Protein AF-A0A817GEH2-F1 (afdb_monomer)

Radius of gyratio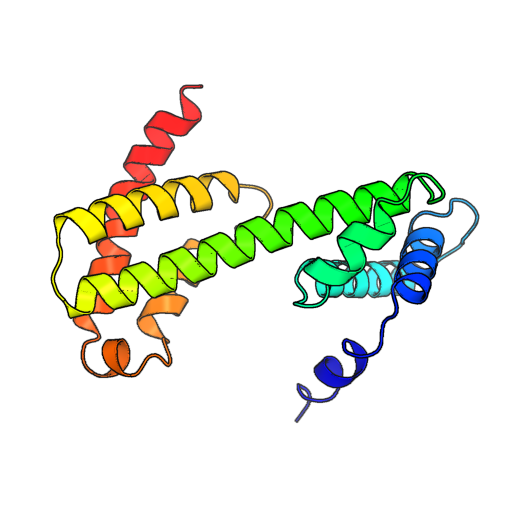n: 19.6 Å; Cα contacts (8 Å, |Δi|>4): 118; chains: 1; bounding box: 41×27×55 Å

Secondary structure (DSSP, 8-state):
--SHHHHHHHTT--HHHHHHHHHHHH-TT----HHHHHHHHHHHHHHHTSTTHHHHHHHHT-TTS-HHHHHHHHHHH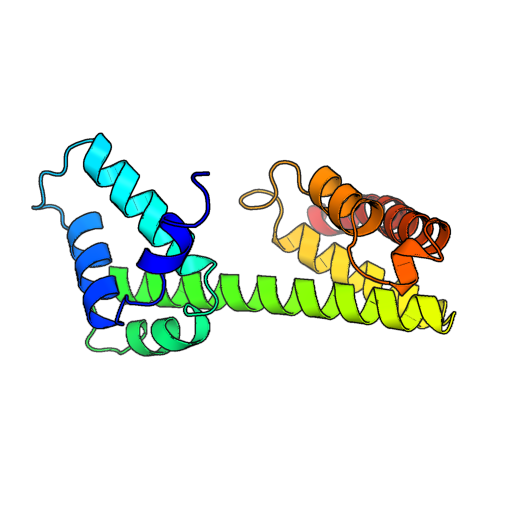HHHHHHHHHHHHHHHHHHHHHTT-HHHHHHHHHHHHHHHHHHTTTT-TTHHHHHHHHHHT---HHHHH-HHHHHHHHHHHHHHHHHHHHHHTT-

Solvent-accessible surface area (backbone atoms only — not comparable to full-atom values): 9680 Å² total; per-residue (Å²): 144,78,72,72,67,66,61,69,62,65,81,69,69,48,63,69,53,49,45,52,52,47,50,56,72,70,37,91,82,54,88,65,52,74,67,56,49,50,52,50,49,54,50,51,55,53,46,30,75,32,86,58,14,68,69,38,16,66,64,30,54,41,87,89,47,54,70,68,42,26,49,50,13,52,52,17,39,53,51,38,51,53,53,50,52,52,53,50,49,52,54,48,45,57,54,33,57,76,73,64,39,64,72,59,38,53,53,50,42,54,55,46,41,54,54,50,51,75,36,52,78,92,73,44,84,61,43,71,61,49,51,49,45,54,44,76,67,40,87,47,67,68,42,65,78,37,51,69,57,30,52,48,52,49,50,50,43,69,59,47,40,62,59,49,51,62,59,60,76,75,112

Structure (mmCIF, N/CA/C/O backbone):
data_AF-A0A817GEH2-F1
#
_entry.id   AF-A0A817GEH2-F1
#
loop_
_atom_site.group_PDB
_atom_site.id
_atom_site.type_symbol
_atom_site.label_atom_id
_atom_site.label_alt_id
_atom_site.label_comp_id
_atom_site.label_asym_id
_atom_site.label_entity_id
_atom_site.label_seq_id
_atom_site.pdbx_PDB_ins_code
_atom_site.Cartn_x
_atom_site.Cartn_y
_atom_site.Cartn_z
_atom_site.occupancy
_atom_site.B_iso_or_equiv
_atom_site.auth_seq_id
_atom_site.auth_comp_id
_atom_site.auth_asym_id
_atom_site.auth_atom_id
_atom_site.p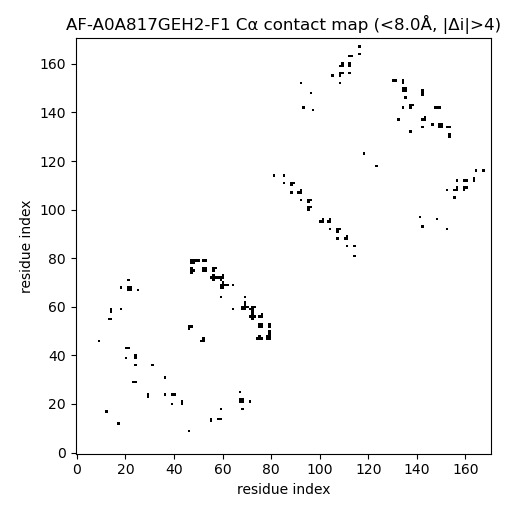dbx_PDB_model_num
ATOM 1 N N . MET A 1 1 ? 20.866 7.840 16.105 1.00 34.44 1 MET A N 1
ATOM 2 C CA . MET A 1 1 ? 20.666 6.442 16.556 1.00 34.44 1 MET A CA 1
ATOM 3 C C . MET A 1 1 ? 19.340 6.329 17.311 1.00 34.44 1 MET A C 1
ATOM 5 O O . MET A 1 1 ? 19.341 6.120 18.512 1.00 34.44 1 MET A O 1
ATOM 9 N N . SER A 1 2 ? 18.203 6.512 16.632 1.00 35.72 2 SER A N 1
ATOM 10 C CA . SER A 1 2 ? 16.874 6.574 17.281 1.00 35.72 2 SER A CA 1
ATOM 11 C C . SER A 1 2 ? 15.744 5.966 16.437 1.00 35.72 2 SER A C 1
ATOM 13 O O . SER A 1 2 ? 14.574 6.132 16.751 1.00 35.72 2 SER A O 1
ATOM 15 N N . THR A 1 3 ? 16.074 5.232 15.371 1.00 35.59 3 THR A N 1
ATOM 16 C CA . THR A 1 3 ? 15.090 4.598 14.477 1.00 35.59 3 THR A CA 1
ATOM 17 C C . THR A 1 3 ? 14.893 3.103 14.743 1.00 35.59 3 THR A C 1
ATOM 19 O O . THR A 1 3 ? 13.913 2.536 14.279 1.00 35.59 3 THR A O 1
ATOM 22 N N . MET A 1 4 ? 15.774 2.456 15.519 1.00 28.88 4 MET A N 1
ATOM 23 C CA . MET A 1 4 ? 15.697 1.008 15.777 1.00 28.88 4 MET A CA 1
ATOM 24 C C . MET A 1 4 ? 14.871 0.615 17.012 1.00 28.88 4 MET A C 1
ATOM 26 O O . MET A 1 4 ? 14.524 -0.553 17.150 1.00 28.88 4 MET A O 1
ATOM 30 N N . SER A 1 5 ? 14.502 1.555 17.888 1.00 33.97 5 SER A N 1
ATOM 31 C CA . SER A 1 5 ? 13.642 1.257 19.045 1.00 33.97 5 SER A CA 1
ATOM 32 C C . SER A 1 5 ? 12.160 1.136 18.676 1.00 33.97 5 SER A C 1
ATOM 34 O O . SER A 1 5 ? 11.474 0.294 19.243 1.00 33.97 5 SER A O 1
ATOM 36 N N . ASN A 1 6 ? 11.668 1.905 17.697 1.00 41.09 6 ASN A N 1
ATOM 37 C CA . ASN A 1 6 ? 10.253 1.866 17.297 1.00 41.09 6 ASN A CA 1
ATOM 38 C C . ASN A 1 6 ? 9.874 0.611 16.498 1.00 41.09 6 ASN A C 1
ATOM 40 O O . ASN A 1 6 ? 8.736 0.164 16.579 1.00 41.09 6 ASN A O 1
ATOM 44 N N . VAL A 1 7 ? 10.813 0.007 15.764 1.00 42.75 7 VAL A N 1
ATOM 45 C CA . VAL A 1 7 ? 10.535 -1.195 14.955 1.0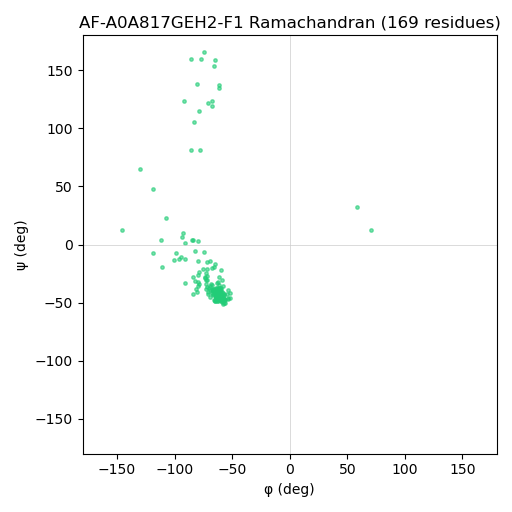0 42.75 7 VAL A CA 1
ATOM 46 C C . VAL A 1 7 ? 10.336 -2.438 15.837 1.00 42.75 7 VAL A C 1
ATOM 48 O O . VAL A 1 7 ? 9.524 -3.297 15.508 1.00 42.75 7 VAL A O 1
ATOM 51 N N . ASN A 1 8 ? 10.999 -2.501 16.998 1.00 38.66 8 ASN A N 1
ATOM 52 C CA . ASN A 1 8 ? 10.927 -3.648 17.913 1.00 38.66 8 ASN A CA 1
ATOM 53 C C . ASN A 1 8 ? 9.667 -3.685 18.796 1.00 38.66 8 ASN A C 1
ATOM 55 O O . ASN A 1 8 ? 9.392 -4.716 19.403 1.00 38.66 8 ASN A O 1
ATOM 59 N N . VAL A 1 9 ? 8.904 -2.592 18.892 1.00 51.22 9 VAL A N 1
ATOM 60 C CA . VAL A 1 9 ? 7.651 -2.564 19.673 1.00 51.22 9 VAL A CA 1
ATOM 61 C C . VAL A 1 9 ? 6.471 -3.098 18.848 1.00 51.22 9 VAL A C 1
ATOM 63 O O . VAL A 1 9 ? 5.546 -3.683 19.398 1.00 51.22 9 VAL A O 1
ATOM 66 N N . ILE A 1 10 ? 6.521 -2.963 17.520 1.00 53.59 10 ILE A N 1
ATOM 67 C CA . ILE A 1 10 ? 5.382 -3.236 16.627 1.00 53.59 10 ILE A CA 1
ATOM 68 C C . ILE A 1 10 ? 5.201 -4.740 16.353 1.00 53.59 10 ILE A C 1
ATOM 70 O O . ILE A 1 10 ? 4.086 -5.192 16.110 1.00 53.59 10 ILE A O 1
ATOM 74 N N . THR A 1 11 ? 6.265 -5.543 16.433 1.00 53.72 11 THR A N 1
ATOM 75 C CA . THR A 1 11 ? 6.226 -6.983 16.115 1.00 53.72 11 THR A CA 1
ATOM 76 C C . THR A 1 11 ? 5.537 -7.858 17.169 1.00 53.72 11 THR A C 1
ATOM 78 O O . THR A 1 11 ? 5.331 -9.040 16.907 1.00 53.72 11 THR A O 1
ATOM 81 N N . ASN A 1 12 ? 5.155 -7.304 18.326 1.00 63.53 12 ASN A N 1
ATOM 82 C CA . ASN A 1 12 ? 4.652 -8.075 19.470 1.00 63.53 12 ASN A CA 1
ATOM 83 C C . ASN A 1 12 ? 3.167 -7.861 19.804 1.00 63.53 12 ASN A C 1
ATOM 85 O O . ASN A 1 12 ? 2.703 -8.417 20.796 1.00 63.53 12 ASN A O 1
ATOM 89 N N . TYR A 1 13 ? 2.411 -7.084 19.023 1.00 75.00 13 TYR A N 1
ATOM 90 C CA . TYR A 1 13 ? 0.985 -6.895 19.306 1.00 75.00 13 TYR A CA 1
ATOM 91 C C . TYR A 1 13 ? 0.161 -8.092 18.821 1.00 75.00 13 TYR A C 1
ATOM 93 O O . TYR A 1 13 ? 0.074 -8.362 17.620 1.00 75.00 13 TYR A O 1
ATOM 101 N N . SER A 1 14 ? -0.456 -8.807 19.765 1.00 82.94 14 SER A N 1
ATOM 102 C CA . SER A 1 14 ? -1.474 -9.817 19.465 1.00 82.94 14 SER A CA 1
ATOM 103 C C . SER A 1 14 ? -2.802 -9.156 19.068 1.00 82.94 14 SER A C 1
ATOM 105 O O . SER A 1 14 ? -3.005 -7.963 19.292 1.00 82.94 14 SER A O 1
ATOM 107 N N . ALA A 1 15 ? -3.734 -9.916 18.485 1.00 81.44 15 ALA A N 1
ATOM 108 C CA . ALA A 1 15 ? -5.051 -9.373 18.131 1.00 81.44 15 ALA A CA 1
ATOM 109 C C . ALA A 1 15 ? -5.821 -8.905 19.380 1.00 81.44 15 ALA A C 1
ATOM 111 O O . ALA A 1 15 ? -6.549 -7.917 19.332 1.00 81.44 15 ALA A O 1
ATOM 112 N N . GLU A 1 16 ? -5.599 -9.582 20.504 1.00 84.12 16 GLU A N 1
ATOM 113 C CA . GLU A 1 16 ? -6.168 -9.282 21.811 1.00 84.12 16 GLU A CA 1
ATOM 114 C C . GLU A 1 16 ? -5.596 -7.983 22.405 1.00 84.12 16 GLU A C 1
ATOM 116 O O . GLU A 1 16 ? -6.316 -7.217 23.047 1.00 84.12 16 GLU A O 1
ATOM 121 N N . ASP A 1 17 ? -4.312 -7.694 22.172 1.00 86.75 17 ASP A N 1
ATOM 122 C CA . ASP A 1 17 ? -3.709 -6.424 22.594 1.00 86.75 17 ASP A CA 1
ATOM 123 C C . ASP A 1 17 ? -4.255 -5.252 21.775 1.00 86.75 17 ASP A C 1
ATOM 125 O O . ASP A 1 17 ? -4.534 -4.186 22.323 1.00 86.75 17 ASP A O 1
ATOM 129 N N . ILE A 1 18 ? -4.451 -5.460 20.470 1.00 87.12 18 ILE A N 1
ATOM 130 C CA . ILE A 1 18 ? -5.021 -4.456 19.564 1.00 87.12 18 ILE A CA 1
ATOM 131 C C . ILE A 1 18 ? -6.467 -4.143 19.959 1.00 87.12 18 ILE A C 1
ATOM 133 O O . ILE A 1 18 ? -6.837 -2.976 20.047 1.00 87.12 18 ILE A O 1
ATOM 137 N N . GLU A 1 19 ? -7.264 -5.163 20.271 1.00 88.94 19 GLU A N 1
ATOM 138 C CA . GLU A 1 19 ? -8.630 -4.996 20.775 1.00 88.94 19 GLU A CA 1
ATOM 139 C C . GLU A 1 19 ? -8.668 -4.143 22.047 1.00 88.94 19 GLU A C 1
ATOM 141 O O . GLU A 1 19 ? -9.412 -3.167 22.105 1.00 88.94 19 GLU A O 1
ATOM 146 N N . ARG A 1 20 ? -7.789 -4.416 23.021 1.00 87.25 20 ARG A N 1
ATOM 147 C CA . ARG A 1 20 ? -7.686 -3.598 24.243 1.00 87.25 20 ARG A CA 1
ATOM 148 C C . ARG A 1 20 ? -7.331 -2.143 23.948 1.00 87.25 20 ARG A C 1
ATOM 150 O O . ARG A 1 20 ? -7.850 -1.245 24.606 1.00 87.25 20 ARG A O 1
ATOM 157 N N . ILE A 1 21 ? -6.438 -1.894 22.990 1.00 87.81 21 ILE A N 1
ATOM 158 C CA . ILE A 1 21 ? -6.054 -0.535 22.578 1.00 87.81 21 ILE A CA 1
ATOM 159 C C . ILE A 1 21 ? -7.257 0.194 21.969 1.00 87.81 21 ILE A C 1
ATOM 161 O O . ILE A 1 21 ? -7.515 1.341 22.333 1.00 87.81 21 ILE A O 1
ATOM 165 N N . ILE A 1 22 ? -8.004 -0.471 21.085 1.00 88.25 22 ILE A N 1
ATOM 166 C CA . ILE A 1 22 ? -9.199 0.085 20.439 1.00 88.25 22 ILE A CA 1
ATOM 167 C C . ILE A 1 22 ? -10.276 0.376 21.485 1.00 88.25 22 ILE A C 1
ATOM 169 O O . ILE A 1 22 ? -10.806 1.486 21.526 1.00 88.25 22 ILE A O 1
ATOM 173 N N . ASP A 1 23 ? -10.565 -0.580 22.364 1.00 88.00 23 ASP A N 1
ATOM 174 C CA . ASP A 1 23 ? -11.569 -0.408 23.409 1.00 88.00 23 ASP A CA 1
ATOM 175 C C . ASP A 1 23 ? -11.186 0.736 24.354 1.00 88.00 23 ASP A C 1
ATOM 177 O O . ASP A 1 23 ? -12.026 1.576 24.665 1.00 88.00 23 ASP A O 1
ATOM 181 N N . ASN A 1 24 ? -9.913 0.862 24.741 1.00 86.00 24 ASN A N 1
ATOM 182 C CA . ASN A 1 24 ? -9.446 1.996 25.544 1.00 86.00 24 ASN A CA 1
ATOM 183 C C . ASN A 1 24 ? -9.585 3.336 24.806 1.00 86.00 24 ASN A C 1
ATOM 185 O O . ASN A 1 24 ? -9.921 4.343 25.426 1.00 86.00 24 ASN A O 1
ATOM 189 N N . PHE A 1 25 ? -9.342 3.362 23.493 1.00 86.44 25 PHE A N 1
ATOM 190 C CA . PHE A 1 25 ? -9.416 4.579 22.685 1.00 86.44 25 PHE A CA 1
ATOM 191 C C . PHE A 1 25 ? -10.856 5.065 22.449 1.00 86.44 25 PHE A C 1
ATOM 193 O O . PHE A 1 25 ? -11.102 6.275 22.448 1.00 86.44 25 PHE A O 1
ATOM 200 N N . TYR A 1 26 ? -11.800 4.139 22.250 1.00 82.88 26 TYR A N 1
ATOM 201 C CA . TYR A 1 26 ? -13.209 4.444 21.966 1.00 82.88 26 TYR A CA 1
ATOM 202 C C . TYR A 1 26 ? -14.129 4.360 23.192 1.00 82.88 26 TYR A C 1
ATOM 204 O O . TYR A 1 26 ? -15.298 4.738 23.092 1.00 82.88 26 TYR A O 1
ATOM 212 N N . SER A 1 27 ? -13.641 3.889 24.342 1.00 81.44 27 SER A N 1
ATOM 213 C CA . SER A 1 27 ? -14.460 3.777 25.548 1.00 81.44 27 SER A CA 1
ATOM 214 C C . SER A 1 27 ? -14.848 5.160 26.093 1.00 81.44 27 SER A C 1
ATOM 216 O O . SER A 1 27 ? -13.971 5.952 26.449 1.00 81.44 27 SER A O 1
ATOM 218 N N . PRO A 1 28 ? -16.154 5.452 26.249 1.00 69.31 28 PRO A N 1
ATOM 219 C CA . PRO A 1 28 ? -16.626 6.732 26.774 1.00 69.31 28 PRO A CA 1
ATOM 220 C C . PRO A 1 28 ? -16.313 6.923 28.267 1.00 69.31 28 PRO A C 1
ATOM 222 O O . PRO A 1 28 ? -16.418 8.036 28.778 1.00 69.31 28 PRO A O 1
ATOM 225 N N . THR A 1 29 ? -15.944 5.855 28.981 1.00 71.56 29 THR A N 1
ATOM 226 C CA . THR A 1 29 ? -15.600 5.893 30.410 1.00 71.56 29 THR A CA 1
ATOM 227 C C . THR A 1 29 ? -14.101 6.051 30.663 1.00 71.56 29 THR A C 1
ATOM 229 O O . THR A 1 29 ? -13.704 6.323 31.797 1.00 71.56 29 THR A O 1
ATOM 232 N N . CYS A 1 30 ? -13.257 5.913 29.635 1.00 69.88 30 CYS A N 1
ATOM 233 C CA . CYS A 1 30 ? -11.814 6.064 29.770 1.00 69.88 30 CYS A CA 1
ATOM 234 C C . CYS A 1 30 ? -11.437 7.554 29.710 1.00 69.88 30 CYS A C 1
ATOM 236 O O . CYS A 1 30 ? -11.457 8.179 28.650 1.00 69.88 30 CYS A O 1
ATOM 238 N N . GLN A 1 31 ? -11.097 8.149 30.857 1.00 73.12 31 GLN A N 1
ATOM 239 C CA . GLN A 1 31 ? -10.552 9.510 30.914 1.00 73.12 31 GLN A CA 1
ATOM 240 C C . GLN A 1 31 ? -9.074 9.490 30.511 1.00 73.12 31 GLN A C 1
ATOM 242 O O . GLN A 1 31 ? -8.182 9.462 31.356 1.00 73.12 31 GLN A O 1
ATOM 247 N N . LEU A 1 32 ? -8.818 9.470 29.206 1.00 78.94 32 LEU A N 1
ATOM 248 C CA . LEU A 1 32 ? -7.471 9.599 28.657 1.00 78.94 32 LEU A CA 1
ATOM 249 C C . LEU A 1 32 ? -7.054 11.072 28.616 1.00 78.94 32 LEU A C 1
ATOM 251 O O . LEU A 1 32 ? -7.834 11.936 28.206 1.00 78.94 32 LEU A O 1
ATOM 255 N N . SER A 1 33 ? -5.803 11.363 28.985 1.00 82.31 33 SER A N 1
ATOM 256 C CA . SER A 1 33 ? -5.221 12.679 28.706 1.00 82.31 33 SER A CA 1
ATOM 257 C C . SER A 1 33 ? -5.083 12.893 27.191 1.00 82.31 33 SER A C 1
ATOM 259 O O . SER A 1 33 ? -5.041 11.936 26.413 1.00 82.31 33 SER A O 1
ATOM 261 N N . ILE A 1 34 ? -4.984 14.154 26.754 1.00 82.62 34 ILE A N 1
ATOM 262 C CA . ILE A 1 34 ? -4.776 14.494 25.332 1.00 82.62 34 ILE A CA 1
ATOM 263 C C . ILE A 1 34 ? -3.531 13.777 24.785 1.00 82.62 34 ILE A C 1
ATOM 265 O O . ILE A 1 34 ? -3.574 13.201 23.699 1.00 82.62 34 ILE A O 1
ATOM 269 N N . GLU A 1 35 ? -2.452 13.744 25.570 1.00 85.56 35 GLU A N 1
ATOM 270 C CA . GLU A 1 35 ? -1.194 13.086 25.208 1.00 85.56 35 GLU A CA 1
ATOM 271 C C . GLU A 1 35 ? -1.357 11.569 25.049 1.00 85.56 35 GLU A C 1
ATOM 273 O O . GLU A 1 35 ? -0.911 11.001 24.054 1.00 85.56 35 GLU A O 1
ATOM 278 N N . GLN A 1 36 ? -2.045 10.907 25.983 1.00 82.81 36 GLN A N 1
ATOM 279 C CA . GLN A 1 36 ? -2.293 9.463 25.913 1.00 82.81 36 GLN A CA 1
ATOM 280 C C . GLN A 1 36 ? -3.166 9.100 24.715 1.00 82.81 36 GLN A C 1
ATOM 282 O O . GLN A 1 36 ? -2.911 8.114 24.024 1.00 82.81 36 GLN A O 1
ATOM 287 N N . ARG A 1 37 ? -4.181 9.919 24.427 1.00 83.38 37 ARG A N 1
ATOM 288 C CA . ARG A 1 37 ? -5.048 9.706 23.270 1.00 83.38 37 ARG A CA 1
ATOM 289 C C . ARG A 1 37 ? -4.282 9.859 21.959 1.00 83.38 37 ARG A C 1
ATOM 291 O O . ARG A 1 37 ? -4.468 9.053 21.053 1.00 83.38 37 ARG A O 1
ATOM 298 N N . GLN A 1 38 ? -3.381 10.835 21.875 1.00 86.25 38 GLN A N 1
ATOM 299 C CA . GLN A 1 38 ? -2.510 11.005 20.714 1.00 86.25 38 GLN A CA 1
ATOM 300 C C . GLN A 1 38 ? -1.533 9.830 20.554 1.00 86.25 38 GLN A C 1
ATOM 302 O O . GLN A 1 38 ? -1.329 9.350 19.442 1.00 86.25 38 GLN A O 1
ATOM 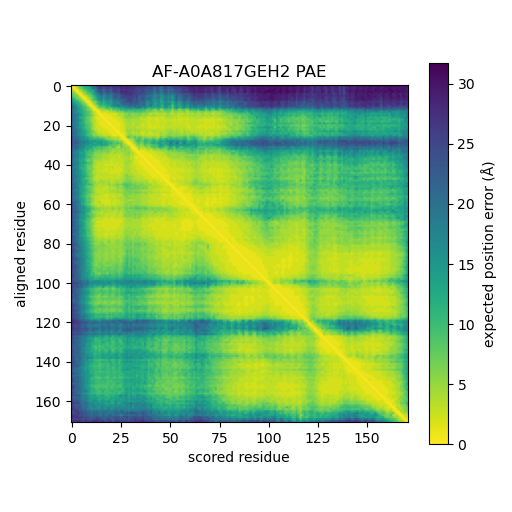307 N N . GLN A 1 39 ? -0.971 9.319 21.653 1.00 86.31 39 GLN A N 1
ATOM 308 C CA . GLN A 1 39 ? -0.111 8.132 21.627 1.00 86.31 39 GLN A CA 1
ATOM 309 C C . GLN A 1 39 ? -0.854 6.896 21.110 1.00 86.31 39 GLN A C 1
ATOM 311 O O . GLN A 1 39 ? -0.341 6.208 20.230 1.00 86.31 39 GLN A O 1
ATOM 316 N N . LEU A 1 40 ? -2.067 6.637 21.608 1.00 87.00 40 LEU A N 1
ATOM 317 C CA . LEU A 1 40 ? -2.889 5.519 21.139 1.00 87.00 40 LEU A CA 1
ATOM 318 C C . LEU A 1 40 ? -3.270 5.678 19.664 1.00 87.00 40 LEU A C 1
ATOM 320 O O . LEU A 1 40 ? -3.181 4.705 18.922 1.00 87.00 40 LEU A O 1
ATOM 324 N N . ASN A 1 41 ? -3.613 6.893 19.222 1.00 87.69 41 ASN A N 1
ATOM 325 C CA . ASN A 1 41 ? -3.895 7.157 17.811 1.00 87.69 41 ASN A CA 1
ATOM 326 C C . ASN A 1 41 ? -2.688 6.824 16.923 1.00 87.69 41 ASN A C 1
ATOM 328 O O . ASN A 1 41 ? -2.827 6.093 15.951 1.00 87.69 41 ASN A O 1
ATOM 332 N N . ASN A 1 42 ? -1.488 7.276 17.300 1.00 86.81 42 ASN A N 1
ATOM 333 C CA . ASN A 1 42 ? -0.267 6.981 16.547 1.00 86.81 42 ASN A CA 1
ATOM 334 C C . ASN A 1 42 ? 0.025 5.470 16.489 1.00 86.81 42 ASN A C 1
ATOM 336 O O . ASN A 1 42 ? 0.495 4.968 15.467 1.00 86.81 42 ASN A O 1
ATOM 340 N N . ILE A 1 43 ? -0.246 4.734 17.575 1.00 88.31 43 ILE A N 1
ATOM 341 C CA . ILE A 1 43 ? -0.099 3.271 17.608 1.00 88.31 43 ILE A CA 1
ATOM 342 C C . ILE A 1 43 ? -1.097 2.616 16.649 1.00 88.31 43 ILE A C 1
ATOM 344 O O . ILE A 1 43 ? -0.695 1.775 15.847 1.00 88.31 43 ILE A O 1
ATOM 348 N N . LEU A 1 44 ? -2.371 3.013 16.697 1.00 88.56 44 LEU A N 1
ATOM 349 C CA . LEU A 1 44 ? -3.419 2.482 15.822 1.00 88.56 44 LEU A CA 1
ATOM 350 C C . LEU A 1 44 ? -3.131 2.772 14.346 1.00 88.56 44 LEU A C 1
ATOM 352 O O . LEU A 1 44 ? -3.196 1.852 13.534 1.00 88.56 44 LEU A O 1
ATOM 356 N N . GLU A 1 45 ? -2.723 3.997 14.010 1.00 87.25 45 GLU A N 1
ATOM 357 C CA . GLU A 1 45 ? -2.282 4.355 12.656 1.00 87.25 45 GLU A CA 1
ATOM 358 C C . GLU A 1 45 ? -1.106 3.479 12.210 1.00 87.25 45 GLU A C 1
ATOM 360 O O . GLU A 1 45 ? -1.117 2.909 11.121 1.00 87.25 45 GLU A O 1
ATOM 365 N N . THR A 1 46 ? -0.104 3.293 13.070 1.00 85.75 46 THR A N 1
ATOM 366 C CA . THR A 1 46 ? 1.053 2.448 12.741 1.00 85.75 46 THR A CA 1
ATOM 367 C C . THR A 1 46 ? 0.644 0.989 12.509 1.00 85.75 46 THR A C 1
ATOM 369 O O . THR A 1 46 ? 1.148 0.345 11.588 1.00 85.75 46 THR A O 1
ATOM 372 N N . LEU A 1 47 ? -0.278 0.458 13.316 1.00 86.19 47 LEU A N 1
ATOM 373 C CA . LEU A 1 47 ? -0.795 -0.905 13.178 1.00 86.19 47 LEU A CA 1
ATOM 374 C C . LEU A 1 47 ? -1.609 -1.083 11.893 1.00 86.19 47 LEU A C 1
ATOM 376 O O . LEU A 1 47 ? -1.452 -2.104 11.223 1.00 86.19 47 LEU A O 1
ATOM 380 N N . GLN A 1 48 ? -2.424 -0.094 11.528 1.00 86.06 48 GLN A N 1
ATOM 381 C CA . GLN A 1 48 ? -3.263 -0.090 10.327 1.00 86.06 48 GLN A CA 1
ATOM 382 C C . GLN A 1 48 ? -2.442 -0.242 9.037 1.00 86.06 48 GLN A C 1
ATOM 384 O O . GLN A 1 48 ? -2.824 -1.011 8.159 1.00 86.06 48 GLN A O 1
ATOM 389 N N . TYR A 1 49 ? -1.283 0.418 8.949 1.00 81.38 49 TYR A N 1
ATOM 390 C CA . TYR A 1 49 ? -0.378 0.334 7.789 1.00 81.38 49 TYR A CA 1
ATOM 391 C C . TYR A 1 49 ? 0.720 -0.734 7.932 1.00 81.38 49 TYR A C 1
ATOM 393 O O . TYR A 1 49 ? 1.634 -0.821 7.107 1.00 81.38 49 TYR A O 1
ATOM 401 N N . 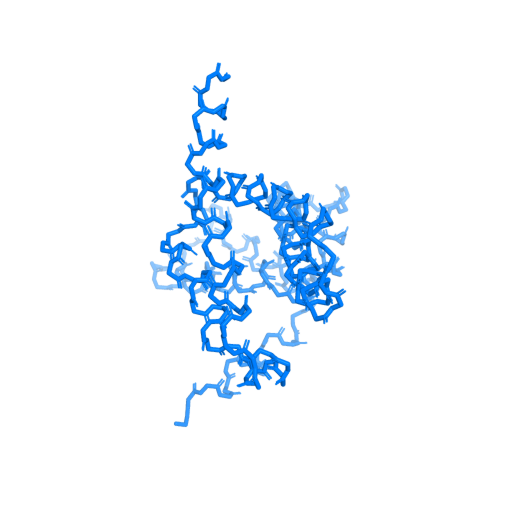SER A 1 50 ? 0.672 -1.543 8.992 1.00 83.38 50 SER A N 1
ATOM 402 C CA . SER A 1 50 ? 1.667 -2.587 9.234 1.00 83.38 50 SER A CA 1
ATOM 403 C C . SER A 1 50 ? 1.438 -3.818 8.351 1.00 83.38 50 SER A C 1
ATOM 405 O O . SER A 1 50 ? 0.332 -4.104 7.894 1.00 83.38 50 SER A O 1
ATOM 407 N N . THR A 1 51 ? 2.479 -4.633 8.176 1.00 80.19 51 THR A N 1
ATOM 408 C CA . THR A 1 51 ? 2.355 -5.952 7.529 1.00 80.19 51 THR A CA 1
ATOM 409 C C . THR A 1 51 ? 1.501 -6.932 8.340 1.00 80.19 51 THR A C 1
ATOM 411 O O . THR A 1 51 ? 0.984 -7.899 7.783 1.00 80.19 51 THR A O 1
ATOM 414 N N . LEU A 1 52 ? 1.315 -6.679 9.641 1.00 83.00 52 LEU A N 1
ATOM 415 C CA . LEU A 1 52 ? 0.461 -7.477 10.520 1.00 83.00 52 LEU A CA 1
ATOM 416 C C . LEU A 1 52 ? -1.030 -7.203 10.287 1.00 83.00 52 LEU A C 1
ATOM 418 O O . LEU A 1 52 ? -1.843 -8.070 10.616 1.00 83.00 52 LEU A O 1
ATOM 422 N N . ALA A 1 53 ? -1.381 -6.054 9.689 1.00 86.75 53 ALA A N 1
ATOM 423 C CA . ALA A 1 53 ? -2.759 -5.637 9.425 1.00 86.75 53 ALA A CA 1
ATOM 424 C C . ALA A 1 53 ? -3.562 -6.704 8.698 1.00 86.75 53 ALA A C 1
ATOM 426 O O . ALA A 1 53 ? -4.683 -7.006 9.099 1.00 86.75 53 ALA A O 1
ATOM 427 N N . TRP A 1 54 ? -2.961 -7.362 7.706 1.00 86.25 54 TRP A N 1
ATOM 428 C CA . TRP A 1 54 ? -3.608 -8.462 7.001 1.00 86.25 54 TRP A CA 1
ATOM 429 C C . TRP A 1 54 ? -4.026 -9.601 7.938 1.00 86.25 54 TRP A C 1
ATOM 431 O O . TRP A 1 54 ? -5.120 -10.133 7.817 1.00 86.25 54 TRP A O 1
ATOM 441 N N . ASN A 1 55 ? -3.180 -9.968 8.901 1.00 86.38 55 ASN A N 1
ATOM 442 C CA . ASN A 1 55 ? -3.419 -11.127 9.760 1.00 86.38 55 ASN A CA 1
ATOM 443 C C . ASN A 1 55 ? -4.400 -10.831 10.898 1.00 86.38 55 ASN A C 1
ATOM 445 O O . ASN A 1 55 ? -5.221 -11.686 11.232 1.00 86.38 55 ASN A O 1
ATOM 449 N N . PHE A 1 56 ? -4.303 -9.655 11.528 1.00 89.00 56 PHE A N 1
ATOM 450 C CA . PHE A 1 56 ? -5.183 -9.328 12.651 1.00 89.00 56 PHE A CA 1
ATOM 451 C C . PHE A 1 56 ? -6.548 -8.807 12.194 1.00 89.00 56 PHE A C 1
ATOM 453 O O . PHE A 1 56 ? -7.531 -9.069 12.879 1.00 89.00 56 PHE A O 1
ATOM 460 N N . SER A 1 57 ? -6.644 -8.117 11.050 1.00 91.12 57 SER A N 1
ATOM 461 C CA . SER A 1 57 ? -7.901 -7.500 10.594 1.00 91.12 57 SER A CA 1
ATOM 462 C C . SER A 1 57 ? -9.038 -8.513 10.469 1.00 91.12 57 SER A C 1
ATOM 464 O O . SER A 1 57 ? -10.130 -8.265 10.973 1.00 91.12 57 SER A O 1
ATOM 466 N N . TRP A 1 58 ? -8.765 -9.700 9.922 1.00 90.75 58 TRP A N 1
ATOM 467 C CA . TRP A 1 58 ? -9.744 -10.789 9.848 1.00 90.75 58 TRP A CA 1
ATOM 468 C C . TRP A 1 58 ? -10.221 -11.277 11.218 1.00 90.75 58 TRP A C 1
ATOM 470 O O . TRP A 1 58 ? -11.388 -11.622 11.367 1.00 90.75 58 TRP A O 1
ATOM 480 N N . LYS A 1 59 ? -9.343 -11.286 12.227 1.00 91.56 59 LYS A N 1
ATOM 481 C CA . LYS A 1 59 ? -9.707 -11.669 13.600 1.00 91.56 59 LYS A CA 1
ATOM 482 C C . LYS A 1 59 ? -10.555 -10.598 14.286 1.00 91.56 59 LYS A C 1
ATOM 484 O O . LYS A 1 59 ? -11.422 -10.931 15.086 1.00 91.56 59 LYS A O 1
ATOM 489 N N . LEU A 1 60 ? -10.310 -9.324 13.977 1.00 91.56 60 LEU A N 1
ATOM 490 C CA . LEU A 1 60 ? -11.084 -8.206 14.521 1.00 91.56 60 LEU A CA 1
ATOM 491 C C . LEU A 1 60 ? -12.502 -8.122 13.931 1.00 91.56 60 LEU A C 1
ATOM 493 O O . LEU A 1 60 ? -13.384 -7.553 14.565 1.00 91.56 60 LEU A O 1
ATOM 497 N N . LEU A 1 61 ? -12.733 -8.716 12.756 1.00 92.62 61 LEU A N 1
ATOM 498 C CA . LEU A 1 61 ? -14.042 -8.801 12.094 1.00 92.62 61 LEU A CA 1
ATOM 499 C C . LEU A 1 61 ? -14.958 -9.908 12.646 1.00 92.62 61 LEU A C 1
ATOM 501 O O . LEU A 1 61 ? -16.053 -10.110 12.122 1.00 92.62 61 LEU A O 1
ATOM 505 N N . ASP A 1 62 ? -14.535 -10.637 13.680 1.00 92.12 62 ASP A N 1
ATOM 506 C CA . ASP A 1 62 ? -15.366 -11.663 14.307 1.00 92.12 62 ASP A CA 1
ATOM 507 C C . ASP A 1 62 ? -16.646 -11.048 14.904 1.00 92.12 62 ASP A C 1
ATOM 509 O O . ASP A 1 62 ? -16.618 -9.993 15.544 1.00 92.12 62 ASP A O 1
ATOM 513 N N . ILE A 1 63 ? -17.781 -11.726 14.711 1.00 91.81 63 ILE A N 1
ATOM 514 C CA . ILE A 1 63 ? -19.107 -11.247 15.129 1.00 91.81 63 ILE A CA 1
ATOM 515 C C . ILE A 1 63 ? -19.219 -11.008 16.641 1.00 91.81 63 ILE A C 1
ATOM 517 O O . ILE A 1 63 ? -20.061 -10.228 17.078 1.00 91.81 63 ILE A O 1
ATOM 521 N N . ASN A 1 64 ? -18.361 -11.646 17.439 1.00 92.81 64 ASN A N 1
ATOM 522 C CA . ASN A 1 64 ? -18.346 -11.511 18.892 1.00 92.81 64 ASN A CA 1
ATOM 523 C C . ASN A 1 64 ? -17.594 -10.258 19.380 1.00 92.81 64 ASN A C 1
ATOM 525 O O . ASN A 1 64 ? -17.570 -9.996 20.583 1.00 92.81 64 ASN A O 1
ATOM 529 N N . LYS A 1 65 ? -16.953 -9.500 18.481 1.00 90.06 65 LYS A N 1
ATOM 530 C CA . LYS A 1 65 ? -16.188 -8.284 18.801 1.00 90.06 65 LYS A CA 1
ATOM 531 C C . LYS A 1 65 ? -17.079 -7.042 18.845 1.00 90.06 65 LYS A C 1
ATOM 533 O O . LYS A 1 65 ? -18.174 -7.017 18.288 1.00 90.06 65 LYS A O 1
ATOM 538 N N . SER A 1 66 ? -16.601 -5.988 19.511 1.00 90.12 66 SER A N 1
ATOM 539 C CA . SER A 1 66 ? -17.313 -4.707 19.565 1.00 90.12 66 SER A CA 1
ATOM 540 C C . SER A 1 66 ? -17.375 -4.047 18.179 1.00 90.12 66 SER A C 1
ATOM 542 O O . SER A 1 66 ? -16.498 -4.251 17.337 1.00 90.12 66 SER A O 1
ATOM 544 N N . GLY A 1 67 ? -18.396 -3.216 17.935 1.00 88.94 67 GLY A N 1
ATOM 545 C CA . GLY A 1 67 ? -18.550 -2.523 16.649 1.00 88.94 67 GLY A CA 1
ATOM 546 C C . GLY A 1 67 ? -17.342 -1.650 16.283 1.00 88.94 67 GLY A C 1
ATOM 547 O O . GLY A 1 67 ? -16.948 -1.607 15.121 1.00 88.94 67 GLY A O 1
ATOM 548 N N . SER A 1 68 ? -16.697 -1.017 17.270 1.00 89.38 68 SER A N 1
ATOM 549 C CA . SER A 1 68 ? -15.476 -0.222 17.066 1.00 89.38 68 SER A CA 1
ATOM 550 C C . SER A 1 68 ? -14.283 -1.082 16.638 1.00 89.38 68 SER A C 1
ATOM 552 O O . SER A 1 68 ? -13.507 -0.678 15.773 1.00 89.38 68 SER A O 1
ATOM 554 N N . VAL A 1 69 ? -14.152 -2.282 17.208 1.00 91.81 69 VAL A N 1
ATOM 555 C CA . VAL A 1 69 ? -13.091 -3.242 16.867 1.00 91.81 69 VAL A CA 1
ATOM 556 C C . VAL A 1 69 ? -13.295 -3.806 15.464 1.00 91.81 69 VAL A C 1
ATOM 558 O O . VAL A 1 69 ? -12.357 -3.805 14.666 1.00 91.81 69 VAL A O 1
ATOM 561 N N . GLN A 1 70 ? -14.525 -4.197 15.125 1.00 92.88 70 GLN A N 1
ATOM 562 C CA . GLN A 1 70 ? -14.875 -4.642 13.774 1.00 92.88 70 GLN A CA 1
ATOM 563 C C . GLN A 1 70 ? -14.641 -3.536 12.741 1.00 92.88 70 GLN A C 1
ATOM 565 O O . GLN A 1 70 ? -14.066 -3.791 11.684 1.00 92.88 70 GLN A O 1
ATOM 570 N N . PHE A 1 71 ? -15.026 -2.297 13.059 1.00 91.62 71 PHE A N 1
ATOM 571 C CA . PHE A 1 71 ? -14.792 -1.146 12.192 1.00 91.62 71 PHE A CA 1
ATOM 572 C C . PHE A 1 71 ? -13.298 -0.928 11.928 1.00 91.62 71 PHE A C 1
ATOM 574 O O . PHE A 1 71 ? -12.893 -0.821 10.771 1.00 91.62 71 PHE A O 1
ATOM 581 N N . PHE A 1 72 ? -12.461 -0.934 12.970 1.00 92.56 72 PHE A N 1
ATOM 582 C CA . PHE A 1 72 ? -11.012 -0.819 12.795 1.00 92.56 72 PHE A CA 1
ATOM 583 C C . PHE A 1 72 ? -10.442 -1.979 11.967 1.00 92.56 72 PHE A C 1
ATOM 585 O O . PHE A 1 72 ? -9.623 -1.750 11.080 1.00 92.56 72 PHE A O 1
ATOM 592 N N . GLY A 1 73 ? -10.909 -3.211 12.198 1.00 92.00 73 GLY A N 1
ATOM 593 C CA . GLY A 1 73 ? -10.543 -4.374 11.388 1.00 92.00 73 GLY A CA 1
ATOM 594 C C . GLY A 1 73 ? -10.859 -4.183 9.903 1.00 92.00 73 GLY A C 1
ATOM 595 O O . GLY A 1 73 ? -9.994 -4.414 9.059 1.00 92.00 73 GLY A O 1
ATOM 596 N N . ALA A 1 74 ? -12.062 -3.698 9.580 1.00 91.50 74 ALA A N 1
ATOM 597 C CA . ALA A 1 74 ? -12.480 -3.421 8.206 1.00 91.50 74 ALA A CA 1
ATOM 598 C C . ALA A 1 74 ? -11.608 -2.345 7.542 1.00 91.50 74 ALA A C 1
ATOM 600 O O . ALA A 1 74 ? -11.145 -2.526 6.415 1.00 91.50 74 ALA A O 1
ATOM 601 N N . VAL A 1 75 ? -11.349 -1.244 8.253 1.00 89.75 75 VAL A N 1
ATOM 602 C CA . VAL A 1 75 ? -10.517 -0.138 7.764 1.00 89.75 75 VAL A CA 1
ATOM 603 C C . VAL A 1 75 ? -9.069 -0.591 7.545 1.00 89.75 75 VAL A C 1
ATOM 605 O O . VAL A 1 75 ? -8.500 -0.338 6.484 1.00 89.75 75 VAL A O 1
ATOM 608 N N . ALA A 1 76 ? -8.489 -1.322 8.501 1.00 89.88 76 ALA A N 1
ATOM 609 C CA . ALA A 1 76 ? -7.136 -1.860 8.385 1.00 89.88 76 ALA A CA 1
ATOM 610 C C . ALA A 1 76 ? -6.995 -2.842 7.214 1.00 89.88 76 ALA A C 1
ATOM 612 O O . ALA A 1 76 ? -5.985 -2.821 6.510 1.00 89.88 76 ALA A O 1
ATOM 613 N N . LEU A 1 77 ? -8.012 -3.672 6.961 1.00 89.62 77 LEU A N 1
ATOM 614 C CA . LEU A 1 77 ? -8.021 -4.574 5.812 1.00 89.62 77 LEU A CA 1
ATOM 615 C C . LEU A 1 77 ? -8.064 -3.804 4.486 1.00 89.62 77 LEU A C 1
ATOM 617 O O . LEU A 1 77 ? -7.277 -4.097 3.584 1.00 89.62 77 LEU A O 1
ATOM 621 N N . TYR A 1 78 ? -8.966 -2.826 4.375 1.00 87.62 78 TYR A N 1
ATOM 622 C CA . TYR A 1 78 ? -9.114 -1.989 3.184 1.00 87.62 78 TYR A CA 1
ATOM 623 C C . TYR A 1 78 ? -7.802 -1.280 2.826 1.00 87.62 78 TYR A C 1
ATOM 625 O O . TYR A 1 78 ? -7.333 -1.358 1.689 1.00 87.62 78 TYR A O 1
ATOM 633 N N . ASP A 1 79 ? -7.157 -0.661 3.812 1.00 85.00 79 ASP A N 1
ATOM 634 C CA . ASP A 1 79 ? -5.918 0.078 3.577 1.00 85.00 79 ASP A CA 1
ATOM 635 C C . ASP A 1 79 ? -4.734 -0.815 3.247 1.00 85.00 79 ASP A C 1
ATOM 637 O O . ASP A 1 79 ? -3.939 -0.491 2.359 1.00 85.00 79 ASP A O 1
ATOM 641 N N . ASN A 1 80 ? -4.652 -1.982 3.884 1.00 87.38 80 ASN A N 1
ATOM 642 C CA . ASN A 1 80 ? -3.627 -2.952 3.544 1.00 87.38 80 ASN A CA 1
ATOM 643 C C . ASN A 1 80 ? -3.772 -3.442 2.091 1.00 87.38 80 ASN A C 1
ATOM 645 O O . ASN A 1 80 ? -2.768 -3.557 1.388 1.00 87.38 80 ASN A O 1
ATOM 649 N N . GLN A 1 81 ? -5.001 -3.668 1.609 1.00 86.38 81 GLN A N 1
ATOM 650 C CA . GLN A 1 81 ? -5.251 -4.057 0.214 1.00 86.38 81 GLN A CA 1
ATOM 651 C C . GLN A 1 81 ? -4.799 -2.983 -0.780 1.00 86.38 81 GLN A C 1
ATOM 653 O O . GLN A 1 81 ? -4.095 -3.299 -1.742 1.00 86.38 81 GLN A O 1
ATOM 658 N N . ILE A 1 82 ? -5.151 -1.717 -0.537 1.00 85.75 82 ILE A N 1
ATOM 659 C CA . ILE A 1 82 ? -4.722 -0.592 -1.382 1.00 85.75 82 ILE A CA 1
ATOM 660 C C . ILE A 1 82 ? -3.196 -0.502 -1.430 1.00 85.75 82 ILE A C 1
ATOM 662 O O . ILE A 1 82 ? -2.612 -0.388 -2.509 1.00 85.75 82 ILE A O 1
ATOM 666 N N . GLN A 1 83 ? -2.536 -0.605 -0.275 1.00 83.44 83 GLN A N 1
ATOM 667 C CA . GLN A 1 83 ? -1.082 -0.527 -0.186 1.00 83.44 83 GLN A CA 1
ATOM 668 C C . GLN A 1 83 ? -0.392 -1.685 -0.922 1.00 83.44 83 GLN A C 1
ATOM 670 O O . GLN A 1 83 ? 0.585 -1.459 -1.642 1.00 83.44 83 GLN A O 1
ATOM 675 N N . GLN A 1 84 ? -0.899 -2.915 -0.783 1.00 86.38 84 GLN A N 1
ATOM 676 C CA . GLN A 1 84 ? -0.380 -4.073 -1.516 1.00 86.38 84 GLN A CA 1
ATOM 677 C C . GLN A 1 84 ? -0.540 -3.895 -3.028 1.00 86.38 84 GLN A C 1
ATOM 679 O O . GLN A 1 84 ? 0.413 -4.127 -3.777 1.00 86.38 84 GLN A O 1
ATOM 684 N N . LEU A 1 85 ? -1.714 -3.450 -3.484 1.00 89.25 85 LEU A N 1
ATOM 685 C CA . LEU A 1 85 ? -1.974 -3.215 -4.902 1.00 89.25 85 LEU A CA 1
ATOM 686 C C . LEU A 1 85 ? -1.050 -2.127 -5.463 1.00 89.25 85 LEU A C 1
ATOM 688 O O . LEU A 1 85 ? -0.452 -2.317 -6.522 1.00 89.25 85 LEU A O 1
ATOM 692 N N . PHE A 1 86 ? -0.864 -1.030 -4.724 1.00 89.25 86 PHE A N 1
ATOM 693 C CA . PHE A 1 86 ? 0.058 0.043 -5.088 1.00 89.25 86 PHE A CA 1
ATOM 694 C C . PHE A 1 86 ? 1.486 -0.489 -5.270 1.00 89.25 86 PHE A C 1
ATOM 696 O O . PHE A 1 86 ? 2.102 -0.283 -6.315 1.00 89.25 86 PHE A O 1
ATOM 703 N N . GLN A 1 87 ? 2.003 -1.246 -4.297 1.00 88.12 87 GLN A N 1
ATOM 704 C CA . GLN A 1 87 ? 3.343 -1.835 -4.381 1.00 88.12 87 GLN A CA 1
ATOM 705 C C . GLN A 1 87 ? 3.491 -2.796 -5.567 1.00 88.12 87 GLN A C 1
ATOM 707 O O . GLN A 1 87 ? 4.504 -2.755 -6.269 1.00 88.12 87 GLN A O 1
ATOM 712 N N . GLN A 1 88 ? 2.487 -3.637 -5.822 1.00 91.56 88 GLN A N 1
ATOM 713 C CA . GLN A 1 88 ? 2.505 -4.562 -6.954 1.00 91.56 88 GLN A CA 1
ATOM 714 C C . GLN A 1 88 ? 2.514 -3.819 -8.294 1.00 91.56 88 GLN A C 1
ATOM 716 O O . GLN A 1 88 ? 3.309 -4.162 -9.169 1.00 91.56 88 GLN A O 1
ATOM 721 N N . LEU A 1 89 ? 1.686 -2.783 -8.457 1.00 93.25 89 LEU A N 1
ATOM 722 C CA . LEU A 1 89 ? 1.652 -1.966 -9.674 1.00 93.25 89 LEU A CA 1
ATOM 723 C C . LEU A 1 89 ? 3.005 -1.306 -9.946 1.00 93.25 89 LEU A C 1
ATOM 725 O O . LEU A 1 89 ? 3.510 -1.385 -11.066 1.00 93.25 89 LEU A O 1
ATOM 729 N N . ILE A 1 90 ? 3.640 -0.745 -8.915 1.00 91.19 90 ILE A N 1
ATOM 730 C CA . ILE A 1 90 ? 4.990 -0.178 -9.007 1.00 91.19 90 ILE A CA 1
ATOM 731 C C . ILE A 1 90 ? 6.007 -1.233 -9.458 1.00 91.19 90 ILE A C 1
ATOM 733 O O . ILE A 1 90 ? 6.756 -1.004 -10.408 1.00 91.19 90 ILE A O 1
ATOM 737 N N . GLN A 1 91 ? 6.028 -2.409 -8.824 1.00 91.56 91 GLN A N 1
ATOM 738 C CA . GLN A 1 91 ? 6.957 -3.483 -9.193 1.00 91.56 91 GLN A CA 1
ATOM 739 C C . GLN A 1 91 ? 6.756 -3.940 -10.642 1.00 91.56 91 GLN A C 1
ATOM 741 O O . GLN A 1 91 ? 7.727 -4.140 -11.375 1.00 91.56 91 GLN A O 1
ATOM 746 N N . ARG A 1 92 ? 5.500 -4.077 -11.082 1.00 94.25 92 ARG A N 1
ATOM 747 C CA . ARG A 1 92 ? 5.177 -4.453 -12.464 1.00 94.25 92 ARG A CA 1
ATOM 748 C C . ARG A 1 92 ? 5.569 -3.361 -13.451 1.00 94.25 92 ARG A C 1
ATOM 750 O O . ARG A 1 92 ? 6.113 -3.696 -14.498 1.00 94.25 92 ARG A O 1
ATOM 757 N N . LEU A 1 93 ? 5.375 -2.084 -13.125 1.00 92.56 93 LEU A N 1
ATOM 758 C CA . LEU A 1 93 ? 5.840 -0.968 -13.954 1.00 92.56 93 LEU A CA 1
ATOM 759 C C . LEU A 1 93 ? 7.358 -1.008 -14.153 1.00 92.56 93 LEU A C 1
ATOM 761 O O . LEU A 1 93 ? 7.820 -0.919 -15.289 1.00 92.56 93 LEU A O 1
ATOM 765 N N . ILE A 1 94 ? 8.120 -1.219 -13.074 1.00 91.06 94 ILE A N 1
ATOM 766 C CA . ILE A 1 94 ? 9.586 -1.344 -13.131 1.00 91.06 94 ILE A CA 1
ATOM 767 C C . ILE A 1 94 ? 10.004 -2.546 -13.994 1.00 91.06 94 ILE A C 1
ATOM 769 O O . ILE A 1 94 ? 10.924 -2.450 -14.804 1.00 91.06 94 ILE A O 1
ATOM 773 N N . PHE A 1 95 ? 9.305 -3.675 -13.875 1.00 91.88 95 PHE A N 1
ATOM 774 C CA . PHE A 1 95 ? 9.563 -4.840 -14.718 1.00 91.88 95 PHE A CA 1
ATOM 775 C C . PHE A 1 95 ? 9.259 -4.570 -16.201 1.00 91.88 95 PHE A C 1
ATOM 777 O O . PHE A 1 95 ? 10.078 -4.849 -17.069 1.00 91.88 95 PHE A O 1
ATOM 784 N N . TYR A 1 96 ? 8.095 -4.008 -16.527 1.00 92.25 96 TYR A N 1
ATOM 785 C CA . TYR A 1 96 ? 7.705 -3.819 -17.927 1.00 92.25 96 TYR A CA 1
ATOM 786 C C . TYR A 1 96 ? 8.488 -2.714 -18.636 1.00 92.25 96 TYR A C 1
ATOM 788 O O . TYR A 1 96 ? 8.645 -2.775 -19.860 1.00 92.25 96 TYR A O 1
ATOM 796 N N . ILE A 1 97 ? 9.021 -1.741 -17.892 1.00 89.06 97 ILE A N 1
ATOM 797 C CA . ILE A 1 97 ? 9.917 -0.738 -18.463 1.00 89.06 97 ILE A CA 1
ATOM 798 C C . ILE A 1 97 ? 11.300 -1.305 -18.798 1.00 89.06 97 ILE A C 1
ATOM 800 O O . ILE A 1 97 ? 11.890 -0.869 -19.789 1.00 89.06 97 ILE A O 1
ATOM 804 N N . SER A 1 98 ? 11.792 -2.307 -18.057 1.00 87.56 98 SER A N 1
ATOM 805 C CA . SER A 1 98 ? 13.076 -2.951 -18.367 1.00 87.56 98 SER A CA 1
ATOM 806 C C . SER A 1 98 ? 13.016 -3.748 -19.670 1.00 87.56 98 SER A C 1
ATOM 808 O O . SER A 1 98 ? 13.942 -3.692 -20.479 1.00 87.56 98 SER A O 1
ATOM 810 N N . ILE A 1 99 ? 11.870 -4.369 -19.956 1.00 90.25 99 ILE A N 1
ATOM 811 C CA . ILE A 1 99 ? 11.623 -5.097 -21.209 1.00 90.25 99 ILE A CA 1
ATOM 812 C C . ILE A 1 99 ? 10.956 -4.250 -22.310 1.00 90.25 99 ILE A C 1
ATO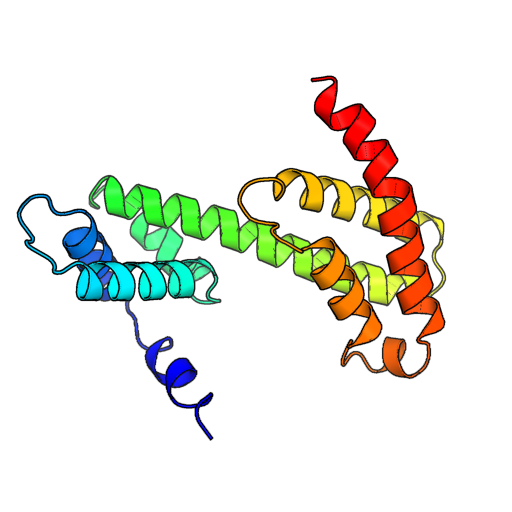M 814 O O . ILE A 1 99 ? 10.554 -4.788 -23.337 1.00 90.25 99 ILE A O 1
ATOM 818 N N . HIS A 1 100 ? 10.847 -2.927 -22.124 1.00 86.31 100 HIS A N 1
ATOM 819 C CA . HIS A 1 100 ? 10.381 -1.960 -23.132 1.00 86.31 100 HIS A CA 1
ATOM 820 C C . HIS A 1 100 ? 8.958 -2.200 -23.693 1.00 86.31 100 HIS A C 1
ATOM 822 O O . HIS A 1 100 ? 8.659 -1.849 -24.838 1.00 86.31 100 HIS A O 1
ATOM 828 N N . SER A 1 101 ? 8.031 -2.735 -22.890 1.00 87.25 101 SER A N 1
ATOM 829 C CA . SER A 1 101 ? 6.658 -3.013 -23.348 1.00 87.25 101 SER A CA 1
ATOM 830 C C . SER A 1 101 ? 5.729 -1.796 -23.230 1.00 87.25 101 SER A C 1
ATOM 832 O O . SER A 1 101 ? 4.954 -1.663 -22.281 1.00 87.25 101 SER A O 1
ATOM 834 N N . LYS A 1 102 ? 5.789 -0.886 -24.213 1.00 86.44 102 LYS A N 1
ATOM 835 C CA . LYS A 1 102 ? 5.077 0.411 -24.188 1.00 86.44 102 LYS A CA 1
ATOM 836 C C . LYS A 1 102 ? 3.576 0.300 -23.885 1.00 86.44 102 LYS A C 1
ATOM 838 O O . LYS A 1 102 ? 3.069 1.055 -23.063 1.00 86.44 102 LYS A O 1
ATOM 843 N N . GLN A 1 103 ? 2.864 -0.626 -24.530 1.00 88.81 103 GLN A N 1
ATOM 844 C CA . GLN A 1 103 ? 1.412 -0.773 -24.346 1.00 88.81 103 GLN A CA 1
ATOM 845 C C . GLN A 1 103 ? 1.048 -1.205 -22.921 1.00 88.81 103 GLN A C 1
ATOM 847 O O . GLN A 1 103 ? 0.087 -0.695 -22.347 1.00 88.81 103 GLN A O 1
ATOM 852 N N . ILE A 1 104 ? 1.837 -2.114 -22.341 1.00 91.50 104 ILE A N 1
ATOM 853 C CA . ILE A 1 104 ? 1.610 -2.609 -20.982 1.00 91.50 104 ILE A CA 1
ATOM 854 C C . ILE A 1 104 ? 1.940 -1.519 -19.963 1.00 91.50 104 ILE A C 1
ATOM 856 O O . ILE A 1 104 ? 1.162 -1.312 -19.038 1.00 91.50 104 ILE A O 1
ATOM 860 N N . ILE A 1 105 ? 3.039 -0.782 -20.162 1.00 89.50 105 ILE A N 1
ATOM 861 C CA . ILE A 1 105 ? 3.421 0.344 -19.297 1.00 89.50 105 ILE A CA 1
ATOM 862 C C . ILE A 1 105 ? 2.283 1.362 -19.222 1.00 89.50 105 ILE A C 1
ATOM 864 O O . ILE A 1 105 ? 1.857 1.687 -18.124 1.00 89.50 105 ILE A O 1
ATOM 868 N N . ILE A 1 106 ? 1.735 1.792 -20.366 1.00 89.38 106 ILE A N 1
ATOM 869 C CA . ILE A 1 106 ? 0.628 2.763 -20.403 1.00 89.38 106 ILE A CA 1
ATOM 870 C C . ILE A 1 106 ? -0.572 2.255 -19.596 1.00 89.38 106 ILE A C 1
ATOM 872 O O . ILE A 1 106 ? -1.113 2.988 -18.775 1.00 89.38 106 ILE A O 1
ATOM 876 N N . LYS A 1 107 ? -0.981 0.994 -19.786 1.00 91.12 107 LYS A N 1
ATOM 877 C CA . LYS A 1 107 ? -2.130 0.432 -19.058 1.00 91.12 107 LYS A CA 1
ATOM 878 C C . LYS A 1 107 ? -1.880 0.289 -17.559 1.00 91.12 107 LYS A C 1
ATOM 880 O O . LYS A 1 107 ? -2.790 0.548 -16.778 1.00 91.12 107 LYS A O 1
ATOM 885 N N . LEU A 1 108 ? -0.669 -0.087 -17.155 1.00 92.69 108 LEU A N 1
ATOM 886 C CA . LEU A 1 108 ? -0.294 -0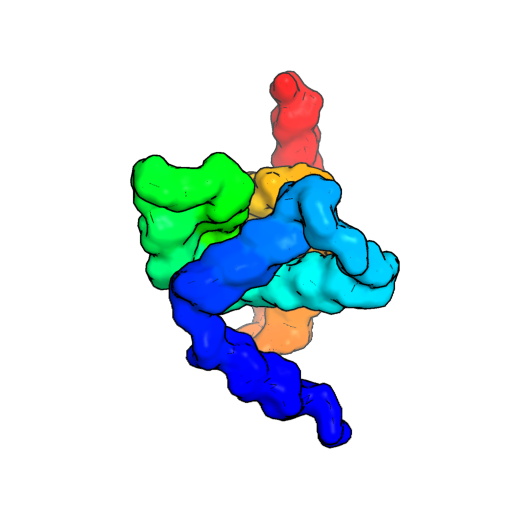.138 -15.743 1.00 92.69 108 LEU A CA 1
ATOM 887 C C . LEU A 1 108 ? -0.207 1.257 -15.119 1.00 92.69 108 LEU A C 1
ATOM 889 O O . LEU A 1 108 ? -0.560 1.404 -13.955 1.00 92.69 108 LEU A O 1
ATOM 893 N N . THR A 1 109 ? 0.217 2.270 -15.879 1.00 90.75 109 THR A N 1
ATOM 894 C CA . THR A 1 109 ? 0.207 3.664 -15.427 1.00 90.75 109 THR A CA 1
ATOM 895 C C . THR A 1 109 ? -1.222 4.154 -15.210 1.00 90.75 109 THR A C 1
ATOM 897 O O . THR A 1 109 ? -1.518 4.599 -14.113 1.00 90.75 109 THR A O 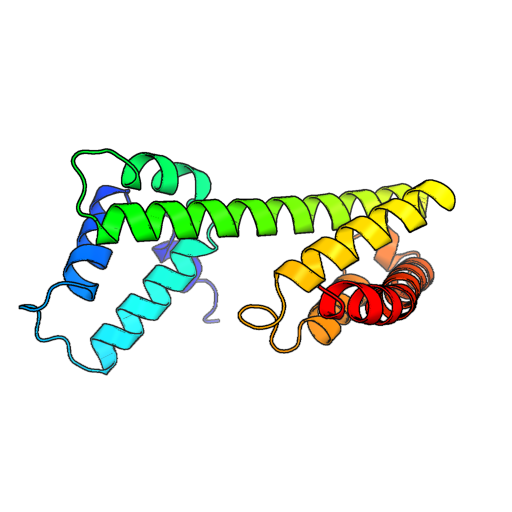1
ATOM 900 N N . VAL A 1 110 ? -2.138 3.939 -16.162 1.00 90.06 110 VAL A N 1
ATOM 901 C CA . VAL A 1 110 ? -3.564 4.288 -15.991 1.00 90.06 110 VAL A CA 1
ATOM 902 C C . VAL A 1 110 ? -4.178 3.594 -14.768 1.00 90.06 110 VAL A C 1
ATOM 904 O O . VAL A 1 110 ? -4.904 4.218 -13.998 1.00 90.06 110 VAL A O 1
ATOM 907 N N . ALA A 1 111 ? -3.881 2.305 -14.560 1.00 91.38 111 ALA A N 1
ATOM 908 C CA . ALA A 1 111 ? -4.362 1.568 -13.389 1.00 91.38 111 ALA A CA 1
ATOM 909 C C . ALA A 1 111 ? -3.802 2.132 -12.070 1.00 91.38 111 ALA A C 1
ATOM 911 O O . ALA A 1 111 ? -4.512 2.184 -11.066 1.00 91.38 111 ALA A O 1
ATOM 912 N N . LEU A 1 112 ? -2.537 2.562 -12.074 1.00 90.00 112 LEU A N 1
ATOM 913 C CA . LEU A 1 112 ? -1.920 3.237 -10.939 1.00 90.00 112 LEU A CA 1
ATOM 914 C C . LEU A 1 112 ? -2.570 4.601 -10.687 1.00 90.00 112 LEU A C 1
ATOM 916 O O . LEU A 1 112 ? -2.876 4.897 -9.539 1.00 90.00 112 LEU A O 1
ATOM 920 N N . ASP A 1 113 ? -2.839 5.387 -11.727 1.00 88.19 113 ASP A N 1
ATOM 921 C CA . ASP A 1 113 ? -3.480 6.700 -11.609 1.00 88.19 113 ASP A CA 1
ATOM 922 C C . ASP A 1 113 ? -4.899 6.590 -11.044 1.00 88.19 113 ASP A C 1
ATOM 924 O O . ASP A 1 113 ? -5.245 7.326 -10.124 1.00 88.19 113 ASP A O 1
ATOM 928 N N . HIS A 1 114 ? -5.681 5.594 -11.472 1.00 87.19 114 HIS A N 1
ATOM 929 C CA . HIS A 1 114 ? -6.979 5.292 -10.858 1.00 87.19 114 HIS A CA 1
ATOM 930 C C . HIS A 1 114 ? -6.851 4.983 -9.359 1.00 87.19 114 HIS A C 1
ATOM 932 O O . HIS A 1 114 ? -7.617 5.493 -8.542 1.00 87.19 114 HIS A O 1
ATOM 938 N N . LEU A 1 115 ? -5.863 4.170 -8.971 1.00 87.12 115 LEU A N 1
ATOM 939 C CA . LEU A 1 115 ? -5.619 3.853 -7.563 1.00 87.12 115 LEU A CA 1
ATOM 940 C C . LEU A 1 115 ? -5.181 5.091 -6.763 1.00 87.12 115 LEU A C 1
ATOM 942 O O . LEU A 1 115 ? -5.595 5.258 -5.618 1.00 87.12 115 LEU A O 1
ATOM 946 N N . ILE A 1 116 ? -4.365 5.963 -7.362 1.00 84.38 116 ILE A N 1
ATOM 947 C CA . ILE A 1 116 ? -3.940 7.237 -6.771 1.00 84.38 116 ILE A CA 1
ATOM 948 C C . ILE A 1 116 ? -5.148 8.140 -6.528 1.00 84.38 116 ILE A C 1
ATOM 950 O O . ILE A 1 116 ? -5.270 8.704 -5.442 1.00 84.38 116 ILE A O 1
ATOM 954 N N . LEU A 1 117 ? -6.064 8.236 -7.493 1.00 81.69 117 LEU A N 1
ATOM 955 C CA . LEU A 1 117 ? -7.288 9.023 -7.353 1.00 81.69 117 LEU A CA 1
ATOM 956 C C . LEU A 1 117 ? -8.172 8.516 -6.216 1.00 81.69 117 LEU A C 1
ATOM 958 O O . LEU A 1 117 ? -8.661 9.323 -5.437 1.00 81.69 117 LEU A O 1
ATOM 962 N N . HIS A 1 118 ? -8.286 7.199 -6.031 1.00 78.94 118 HIS A N 1
ATOM 963 C CA . HIS A 1 118 ? -8.994 6.630 -4.879 1.00 78.94 118 HIS A CA 1
ATOM 964 C C . HIS A 1 118 ? -8.342 6.940 -3.518 1.00 78.94 118 HIS A C 1
ATOM 966 O O . HIS A 1 118 ? -8.991 6.786 -2.484 1.00 78.94 118 HIS A O 1
ATOM 972 N N . MET A 1 119 ? -7.076 7.371 -3.492 1.00 76.69 119 MET A N 1
ATOM 973 C CA . MET A 1 119 ? -6.371 7.784 -2.271 1.00 76.69 119 MET A CA 1
ATOM 974 C C . MET A 1 119 ? -6.401 9.305 -2.020 1.00 76.69 119 MET A C 1
ATOM 976 O O . MET A 1 119 ? -6.062 9.747 -0.917 1.00 76.69 119 MET A O 1
ATOM 980 N N . ILE A 1 120 ? -6.806 10.111 -3.006 1.00 70.62 120 ILE A N 1
ATOM 981 C CA . ILE A 1 120 ? -7.013 11.563 -2.886 1.00 70.62 120 ILE A CA 1
ATOM 982 C C . ILE A 1 120 ? -8.494 11.777 -2.503 1.00 70.62 120 ILE A C 1
ATOM 984 O O . ILE A 1 120 ? -9.352 11.280 -3.226 1.00 70.62 120 ILE A O 1
ATOM 988 N N . PRO A 1 121 ? -8.847 12.467 -1.394 1.00 59.28 121 PRO A N 1
ATOM 989 C CA . PRO A 1 121 ? -8.095 13.532 -0.720 1.00 59.28 121 PRO A CA 1
ATOM 990 C C . PRO A 1 121 ? -7.521 13.176 0.665 1.00 59.28 121 PRO A C 1
ATOM 992 O O . PRO A 1 121 ? -6.592 13.841 1.115 1.00 59.28 121 PRO A O 1
ATOM 995 N N . ASP A 1 122 ? -8.029 12.142 1.339 1.00 60.16 122 ASP A N 1
ATOM 996 C CA . ASP A 1 122 ? -7.788 11.940 2.778 1.00 60.16 122 ASP A CA 1
ATOM 997 C C . ASP A 1 122 ? -6.409 11.343 3.109 1.00 60.16 122 ASP A C 1
ATOM 999 O O . ASP A 1 122 ? -5.910 11.506 4.223 1.00 60.16 122 ASP A O 1
ATOM 1003 N N . LYS A 1 123 ? -5.777 10.638 2.158 1.00 60.19 123 LYS A N 1
ATOM 1004 C CA . LYS A 1 123 ? -4.578 9.811 2.413 1.00 60.19 123 LYS A CA 1
ATOM 1005 C C . LYS A 1 123 ? -3.332 10.248 1.644 1.00 60.19 123 LYS A C 1
ATOM 1007 O O . LYS A 1 123 ? -2.242 9.741 1.901 1.00 60.19 123 LYS A O 1
ATOM 1012 N N . TRP A 1 124 ? -3.459 11.209 0.731 1.00 64.44 124 TRP A N 1
ATOM 1013 C CA . TRP A 1 124 ? -2.403 11.575 -0.218 1.00 64.44 124 TRP A CA 1
ATOM 1014 C C . TRP A 1 124 ? -1.941 13.040 -0.061 1.00 64.44 124 TRP A C 1
ATOM 1016 O O . TRP A 1 124 ? -1.768 13.777 -1.031 1.00 64.44 124 TRP A O 1
ATOM 1026 N N . ASN A 1 125 ? -1.666 13.496 1.166 1.00 60.47 125 ASN A N 1
ATOM 1027 C CA . ASN A 1 125 ? -0.948 14.765 1.357 1.00 60.47 125 ASN A CA 1
ATOM 1028 C C . ASN A 1 125 ? 0.502 14.609 0.851 1.00 60.47 125 ASN A C 1
ATOM 1030 O O . ASN A 1 125 ? 1.258 13.788 1.364 1.00 60.47 125 ASN A O 1
ATOM 1034 N N . ASN A 1 126 ? 0.899 15.399 -0.155 1.00 69.25 126 ASN A N 1
ATOM 1035 C CA . ASN A 1 126 ? 2.204 15.356 -0.850 1.00 69.25 126 ASN A CA 1
ATOM 1036 C C . ASN A 1 126 ? 2.475 14.152 -1.760 1.00 69.25 126 ASN A C 1
ATOM 1038 O O . ASN A 1 126 ? 3.624 13.949 -2.157 1.00 69.25 126 ASN A O 1
ATOM 1042 N N . GLY A 1 127 ? 1.495 13.325 -2.113 1.00 73.75 127 GLY A N 1
ATOM 1043 C CA . GLY A 1 127 ? 1.878 12.054 -2.724 1.00 73.75 127 GLY A CA 1
ATOM 1044 C C . GLY A 1 127 ? 2.426 12.152 -4.165 1.00 73.75 127 GLY A C 1
ATOM 1045 O O . GLY A 1 127 ? 3.134 11.243 -4.582 1.00 73.75 127 GLY A O 1
ATOM 1046 N N . ILE A 1 128 ? 2.254 13.271 -4.893 1.00 79.38 128 ILE A N 1
ATOM 1047 C CA . ILE A 1 128 ? 3.037 13.521 -6.127 1.00 79.38 128 ILE A CA 1
ATOM 1048 C C . ILE A 1 128 ? 4.537 13.539 -5.797 1.00 79.38 128 ILE A C 1
ATOM 1050 O O . ILE A 1 128 ? 5.336 12.862 -6.441 1.00 79.38 128 ILE A O 1
ATOM 1054 N N . THR A 1 129 ? 4.922 14.252 -4.737 1.00 82.69 129 THR A N 1
ATOM 1055 C CA . THR A 1 129 ? 6.294 14.264 -4.217 1.00 82.69 129 THR A CA 1
ATOM 1056 C C . THR A 1 129 ? 6.732 12.865 -3.784 1.00 82.69 129 THR A C 1
ATOM 1058 O O . THR A 1 129 ? 7.880 12.483 -4.017 1.00 82.69 129 THR A O 1
ATOM 1061 N N . SER A 1 130 ? 5.834 12.068 -3.198 1.00 82.38 130 SER A N 1
ATOM 1062 C CA . SER A 1 130 ? 6.110 10.665 -2.855 1.00 82.38 130 SER A CA 1
ATOM 1063 C C . SER A 1 130 ? 6.369 9.802 -4.091 1.00 82.38 130 SER A C 1
ATOM 1065 O O . SER A 1 130 ? 7.329 9.037 -4.081 1.00 82.38 130 SER A O 1
ATOM 1067 N N . ILE A 1 131 ? 5.599 9.959 -5.173 1.00 84.50 131 ILE A N 1
ATOM 1068 C CA . ILE A 1 131 ? 5.832 9.267 -6.453 1.00 84.50 131 ILE A CA 1
ATOM 1069 C C . ILE A 1 131 ? 7.180 9.662 -7.044 1.00 84.50 131 ILE A C 1
ATOM 1071 O O . ILE A 1 131 ? 7.969 8.796 -7.420 1.00 84.50 131 ILE A O 1
ATOM 1075 N N . ILE A 1 132 ? 7.472 10.964 -7.096 1.00 87.75 132 ILE A N 1
ATOM 1076 C CA . ILE A 1 132 ? 8.754 11.457 -7.606 1.00 87.75 132 ILE A CA 1
ATOM 1077 C C . ILE A 1 132 ? 9.894 10.837 -6.795 1.00 87.75 132 ILE A C 1
ATOM 1079 O O . ILE A 1 132 ? 10.832 10.291 -7.372 1.00 87.75 132 ILE A O 1
ATOM 1083 N N . ASN A 1 133 ? 9.804 10.854 -5.463 1.00 88.38 133 ASN A N 1
ATOM 1084 C CA . ASN A 1 133 ? 10.808 10.245 -4.590 1.00 88.38 133 ASN A CA 1
ATOM 1085 C C . ASN A 1 133 ? 10.924 8.730 -4.795 1.00 88.38 133 ASN A C 1
ATOM 1087 O O . ASN A 1 133 ? 12.034 8.208 -4.767 1.00 88.38 133 ASN A O 1
ATOM 1091 N N . LEU A 1 134 ? 9.814 8.028 -5.021 1.00 87.88 134 LEU A N 1
ATOM 1092 C CA . LEU A 1 134 ? 9.792 6.577 -5.191 1.00 87.88 134 LEU A CA 1
ATOM 1093 C C . LEU A 1 134 ? 10.628 6.132 -6.396 1.00 87.88 134 LEU A C 1
ATOM 1095 O O . LEU A 1 134 ? 11.343 5.134 -6.308 1.00 87.88 134 LEU A O 1
ATOM 1099 N N . PHE A 1 135 ? 10.571 6.879 -7.500 1.00 87.88 135 PHE A N 1
ATOM 1100 C CA . PHE A 1 135 ? 11.333 6.557 -8.707 1.00 87.88 135 PHE A CA 1
ATOM 1101 C C . PHE A 1 135 ? 12.717 7.225 -8.751 1.00 87.88 135 PHE A C 1
ATOM 1103 O O . PHE A 1 135 ? 13.653 6.610 -9.252 1.00 87.88 135 PHE A O 1
ATOM 1110 N N . THR A 1 136 ? 12.888 8.433 -8.197 1.00 85.75 136 THR A N 1
ATOM 1111 C CA . THR A 1 136 ? 14.191 9.144 -8.190 1.00 85.75 136 THR A CA 1
ATOM 1112 C C . THR A 1 136 ? 15.156 8.650 -7.113 1.00 85.75 136 THR A C 1
ATOM 1114 O O . THR A 1 136 ? 16.365 8.661 -7.324 1.00 85.75 136 THR A O 1
ATOM 1117 N N . LYS A 1 137 ? 14.646 8.202 -5.960 1.00 88.00 137 LYS A N 1
ATOM 1118 C CA . LYS A 1 137 ? 15.432 7.645 -4.842 1.00 88.00 137 LYS A CA 1
ATOM 1119 C C . LYS A 1 137 ? 15.255 6.132 -4.724 1.00 88.00 137 LYS A C 1
ATOM 1121 O O . LYS A 1 137 ? 15.426 5.567 -3.643 1.00 88.00 137 LYS A O 1
ATOM 1126 N N . SER A 1 138 ? 14.864 5.481 -5.817 1.00 85.06 138 SER A N 1
ATOM 1127 C CA . SER A 1 138 ? 14.662 4.039 -5.827 1.00 85.06 138 SER A CA 1
ATOM 1128 C C . SER A 1 138 ? 15.965 3.310 -5.506 1.00 85.06 138 SER A C 1
ATOM 1130 O O . SER A 1 138 ? 17.009 3.612 -6.075 1.00 85.06 138 SER A O 1
ATOM 1132 N N . GLN A 1 139 ? 15.892 2.312 -4.626 1.00 86.56 139 GLN A N 1
ATOM 1133 C CA . GLN A 1 139 ? 16.997 1.378 -4.373 1.00 86.56 139 GLN A CA 1
ATOM 1134 C C . GLN A 1 139 ? 17.020 0.218 -5.380 1.00 86.56 139 GLN A C 1
ATOM 1136 O O . GLN A 1 139 ? 17.814 -0.708 -5.252 1.00 86.56 139 GLN A O 1
ATOM 1141 N N . ASN A 1 140 ? 16.124 0.233 -6.370 1.00 89.38 140 ASN A N 1
ATOM 1142 C CA . ASN A 1 140 ? 16.069 -0.794 -7.393 1.00 89.38 140 ASN A CA 1
ATOM 1143 C C . ASN A 1 140 ? 17.271 -0.666 -8.345 1.00 89.38 140 ASN A C 1
ATOM 1145 O O . ASN A 1 140 ? 17.432 0.366 -8.995 1.00 89.38 140 ASN A O 1
ATOM 1149 N N . GLU A 1 141 ? 18.079 -1.724 -8.460 1.00 89.75 141 GLU A N 1
ATOM 1150 C CA . GLU A 1 141 ? 19.310 -1.735 -9.268 1.00 89.75 141 GLU A CA 1
ATOM 1151 C C . GLU A 1 141 ? 19.082 -1.296 -10.719 1.00 89.75 141 GLU A C 1
ATOM 1153 O O . GLU A 1 141 ? 19.878 -0.531 -11.262 1.00 89.75 141 GLU A O 1
ATOM 1158 N N . PHE A 1 142 ? 17.968 -1.713 -11.329 1.00 89.19 142 PHE A N 1
ATOM 1159 C CA . PHE A 1 142 ? 17.638 -1.336 -12.700 1.00 89.19 142 PHE A CA 1
ATOM 1160 C C . PHE A 1 142 ? 17.396 0.173 -12.831 1.00 89.19 142 PHE A C 1
ATOM 1162 O O . PHE A 1 142 ? 17.910 0.797 -13.754 1.00 89.19 142 PHE A O 1
ATOM 1169 N N . LEU A 1 143 ? 16.661 0.785 -11.897 1.00 90.38 143 LEU A N 1
ATOM 1170 C CA . LEU A 1 143 ? 16.405 2.231 -11.921 1.00 90.38 143 LEU A CA 1
ATOM 1171 C C . LEU A 1 143 ? 17.644 3.061 -11.560 1.00 90.38 143 LEU A C 1
ATOM 1173 O O . LEU A 1 143 ? 17.768 4.185 -12.036 1.00 90.38 143 LEU A O 1
ATOM 1177 N N . ILE A 1 144 ? 18.567 2.513 -10.766 1.00 90.88 144 ILE A N 1
ATOM 1178 C CA . ILE A 1 144 ? 19.861 3.151 -10.479 1.00 90.88 144 ILE A CA 1
ATOM 1179 C C . ILE A 1 144 ? 20.734 3.185 -11.740 1.00 90.88 144 ILE A C 1
ATOM 1181 O O . ILE A 1 144 ? 21.373 4.197 -12.018 1.00 90.88 144 ILE A O 1
ATOM 1185 N N . GLN A 1 145 ? 20.756 2.094 -12.511 1.00 91.50 145 GLN A N 1
ATOM 1186 C CA . GLN A 1 145 ? 21.510 2.007 -13.768 1.00 91.50 145 GLN A CA 1
ATOM 1187 C C . GLN A 1 145 ? 20.853 2.801 -14.907 1.00 91.50 145 GLN A C 1
ATOM 1189 O O . GLN A 1 145 ? 21.552 3.291 -15.793 1.00 91.50 145 GLN A O 1
ATOM 1194 N N . HIS A 1 146 ? 19.526 2.943 -14.863 1.00 90.81 146 HIS A N 1
ATOM 1195 C CA . HIS A 1 146 ? 18.711 3.570 -15.902 1.00 90.81 146 HIS A CA 1
ATOM 1196 C C . HIS A 1 146 ? 17.745 4.625 -15.326 1.00 90.81 146 HIS A C 1
ATOM 1198 O O . HIS A 1 146 ? 16.517 4.453 -15.386 1.00 90.81 146 HIS A O 1
ATOM 1204 N N . PRO A 1 147 ? 18.255 5.735 -14.759 1.00 89.69 147 PRO A N 1
ATOM 1205 C CA . PRO A 1 147 ? 17.422 6.754 -14.118 1.00 89.69 147 PRO A CA 1
ATOM 1206 C C . PRO A 1 147 ? 16.438 7.414 -15.094 1.00 89.69 147 PRO A C 1
ATOM 1208 O O . PRO A 1 147 ? 15.343 7.820 -14.704 1.00 89.69 147 PRO A O 1
ATOM 1211 N N . GLU A 1 148 ? 16.769 7.476 -16.387 1.00 91.44 148 GLU A N 1
ATOM 1212 C CA . GLU A 1 148 ? 15.885 7.972 -17.441 1.00 91.44 148 GLU A CA 1
ATOM 1213 C C . GLU A 1 148 ? 14.575 7.183 -17.535 1.00 91.44 148 GLU A C 1
ATOM 1215 O O . GLU A 1 148 ? 13.538 7.757 -17.861 1.00 91.44 148 GLU A O 1
ATOM 1220 N N . LYS A 1 149 ? 14.588 5.887 -17.197 1.00 90.00 149 LYS A N 1
ATOM 1221 C CA . LYS A 1 149 ? 13.382 5.050 -17.168 1.00 90.00 149 LYS A CA 1
ATOM 1222 C C . LYS A 1 149 ? 12.478 5.432 -16.003 1.00 90.00 149 LYS A C 1
ATOM 1224 O O . LYS A 1 149 ? 11.269 5.539 -16.192 1.00 90.00 149 LYS A O 1
ATOM 1229 N N . GLY A 1 150 ? 13.058 5.712 -14.835 1.00 88.94 150 GLY A N 1
ATOM 1230 C CA . GLY A 1 150 ? 12.326 6.244 -13.684 1.00 88.94 150 GLY A CA 1
ATOM 1231 C C . GLY A 1 150 ? 11.649 7.577 -14.009 1.00 88.94 150 GLY A C 1
ATOM 1232 O O . GLY A 1 150 ? 10.456 7.738 -13.759 1.00 88.94 150 GLY A O 1
ATOM 1233 N N . HIS A 1 151 ? 12.372 8.495 -14.662 1.00 91.00 151 HIS A N 1
ATOM 1234 C CA . HIS A 1 151 ? 11.805 9.762 -15.136 1.00 91.00 151 HIS A CA 1
ATOM 1235 C C . HIS A 1 151 ? 10.668 9.562 -16.144 1.00 91.00 151 HIS A C 1
ATOM 1237 O O . HIS A 1 151 ? 9.670 10.272 -16.082 1.00 91.00 151 HIS A O 1
ATOM 1243 N N . LEU A 1 152 ? 10.776 8.575 -17.037 1.00 89.94 152 LEU A N 1
ATOM 1244 C CA . LEU A 1 152 ? 9.728 8.252 -18.007 1.00 89.94 152 LEU A CA 1
ATOM 1245 C C . LEU A 1 152 ? 8.438 7.777 -17.320 1.00 89.94 152 LEU A C 1
ATOM 1247 O O . LEU A 1 152 ? 7.351 8.185 -17.718 1.00 89.94 152 LEU A O 1
ATOM 1251 N N . ILE A 1 153 ? 8.545 6.960 -16.265 1.00 89.19 153 ILE A N 1
ATOM 1252 C CA . ILE A 1 153 ? 7.374 6.543 -15.476 1.00 89.19 153 ILE A CA 1
ATOM 1253 C C . ILE A 1 153 ? 6.739 7.751 -14.787 1.00 89.19 153 ILE A C 1
ATOM 1255 O O . ILE A 1 153 ? 5.526 7.920 -14.875 1.00 89.19 153 ILE A O 1
ATOM 1259 N N . ILE A 1 154 ? 7.552 8.606 -14.157 1.00 91.25 154 ILE A N 1
ATOM 1260 C CA . ILE A 1 154 ? 7.067 9.840 -13.523 1.00 91.25 154 ILE A CA 1
ATOM 1261 C C . ILE A 1 154 ? 6.325 10.708 -14.546 1.00 91.25 154 ILE A C 1
ATOM 1263 O O . ILE A 1 154 ? 5.221 11.161 -14.269 1.00 91.25 154 ILE A O 1
ATOM 1267 N N . LEU A 1 155 ? 6.905 10.923 -15.729 1.00 90.50 155 LEU A N 1
ATOM 1268 C CA . LEU A 1 155 ? 6.285 11.728 -16.781 1.00 90.50 155 LEU A CA 1
ATOM 1269 C C . LEU A 1 155 ? 4.968 11.122 -17.267 1.00 90.50 155 LEU A C 1
ATOM 1271 O O . LEU A 1 155 ? 4.008 11.864 -17.447 1.00 90.50 155 LEU A O 1
ATOM 1275 N N . ASN A 1 156 ? 4.898 9.800 -17.438 1.00 88.50 156 ASN A N 1
ATOM 1276 C CA . ASN A 1 156 ? 3.655 9.136 -17.834 1.00 88.50 156 ASN A CA 1
ATOM 1277 C C . ASN A 1 156 ? 2.556 9.351 -16.784 1.00 88.50 156 ASN A C 1
ATOM 1279 O O . ASN A 1 156 ? 1.462 9.766 -17.151 1.00 88.50 156 ASN A O 1
ATOM 1283 N N . ILE A 1 157 ? 2.868 9.148 -15.499 1.00 88.81 157 ILE A N 1
ATOM 1284 C CA . ILE A 1 157 ? 1.942 9.396 -14.381 1.00 88.81 157 ILE A CA 1
ATOM 1285 C C . ILE A 1 157 ? 1.478 10.857 -14.391 1.00 88.81 157 ILE A C 1
ATOM 1287 O O . ILE A 1 157 ? 0.290 11.139 -14.388 1.00 88.81 157 ILE A O 1
ATOM 1291 N N . LEU A 1 158 ? 2.408 11.815 -14.454 1.00 88.25 158 LEU A N 1
ATOM 1292 C CA . LEU A 1 158 ? 2.078 13.246 -14.421 1.00 88.25 158 LEU A CA 1
ATOM 1293 C C . LEU A 1 158 ? 1.314 13.735 -15.657 1.00 88.25 158 LEU A C 1
ATOM 1295 O O . LEU A 1 158 ? 0.688 14.790 -15.594 1.00 88.25 158 LEU A O 1
ATOM 1299 N N . THR A 1 159 ? 1.381 13.000 -16.767 1.00 88.00 159 THR A N 1
ATOM 1300 C CA . THR A 1 159 ? 0.628 13.311 -17.988 1.00 88.00 159 THR A CA 1
ATOM 1301 C C . THR A 1 159 ? -0.787 12.747 -17.919 1.00 88.00 159 THR A C 1
ATOM 1303 O O . THR A 1 159 ? -1.725 13.443 -18.282 1.00 88.00 159 THR A O 1
ATOM 1306 N N . ILE A 1 160 ? -0.947 11.514 -17.430 1.00 85.62 160 ILE A N 1
ATOM 1307 C CA . ILE A 1 160 ? -2.236 10.809 -17.398 1.00 85.62 160 ILE A CA 1
ATOM 1308 C C . ILE A 1 160 ? -3.082 11.255 -16.199 1.00 85.62 160 ILE A C 1
ATOM 1310 O O . ILE A 1 160 ? -4.286 11.452 -16.331 1.00 85.62 160 ILE A O 1
ATOM 1314 N N . LEU A 1 161 ? -2.469 11.490 -15.036 1.00 84.25 161 LEU A N 1
ATOM 1315 C CA . LEU A 1 161 ? -3.189 11.844 -13.813 1.00 84.25 161 LEU A CA 1
ATOM 1316 C C . LEU A 1 161 ? -4.126 13.063 -13.986 1.00 84.25 161 LEU A C 1
ATOM 1318 O O . LEU A 1 161 ? -5.280 12.957 -13.578 1.00 84.25 161 LEU A O 1
ATOM 1322 N N . PRO A 1 162 ? -3.724 14.194 -14.608 1.00 80.94 162 PRO A N 1
ATOM 1323 C CA . PRO A 1 162 ? -4.638 15.312 -14.863 1.00 80.94 162 PRO A CA 1
ATOM 1324 C C . PRO A 1 162 ? -5.804 14.968 -15.802 1.00 80.94 162 PRO A C 1
ATOM 1326 O O . PRO A 1 162 ? -6.894 15.517 -15.636 1.00 80.94 162 PRO A O 1
ATOM 1329 N N . GLU A 1 163 ? -5.592 14.079 -16.777 1.00 81.06 163 GLU A N 1
ATOM 1330 C CA . GLU A 1 163 ? -6.645 13.623 -17.697 1.00 81.06 163 GLU A CA 1
ATOM 1331 C C . GLU A 1 163 ? -7.704 12.806 -16.941 1.00 81.06 163 GLU A C 1
ATOM 1333 O O . GLU A 1 163 ? -8.907 13.025 -17.108 1.00 81.06 163 GLU A O 1
ATOM 1338 N N . GLU A 1 164 ? -7.255 11.926 -16.044 1.00 75.00 164 GLU A N 1
ATOM 1339 C CA . GLU A 1 164 ? -8.121 11.081 -15.218 1.00 75.00 164 GLU A CA 1
ATOM 1340 C C . GLU A 1 164 ? -8.853 11.885 -14.136 1.00 75.00 164 GLU A C 1
ATOM 1342 O O . GLU A 1 164 ? -10.033 11.649 -13.896 1.00 75.00 164 GLU A O 1
ATOM 1347 N N . VAL A 1 165 ? -8.212 12.901 -13.540 1.00 74.94 165 VAL A N 1
ATOM 1348 C CA . VAL A 1 165 ? -8.872 13.868 -12.638 1.00 74.94 165 VAL A CA 1
ATOM 1349 C C . VAL A 1 165 ? -10.085 14.495 -13.330 1.00 74.94 165 VAL A C 1
ATOM 1351 O O . VAL A 1 165 ? -11.171 14.542 -12.755 1.00 74.94 165 VAL A O 1
ATOM 1354 N N . GLY A 1 166 ? -9.924 14.938 -14.580 1.00 67.69 166 GLY A N 1
ATOM 1355 C CA . GLY A 1 166 ? -11.012 15.535 -15.354 1.00 67.69 166 GLY A CA 1
ATOM 1356 C C . GLY A 1 166 ? -12.205 14.595 -15.550 1.00 67.69 166 GLY A C 1
ATOM 1357 O O . GLY A 1 166 ? -13.343 15.048 -15.485 1.00 67.69 166 GLY A O 1
ATOM 1358 N N . CYS A 1 167 ? -11.964 13.296 -15.740 1.00 62.69 167 CYS A N 1
ATOM 1359 C CA . CYS A 1 167 ? -13.028 12.295 -15.871 1.00 62.69 167 CYS A CA 1
ATOM 1360 C C . CYS A 1 167 ? -13.622 11.871 -14.520 1.00 62.69 167 CYS A C 1
ATOM 1362 O O . CYS A 1 167 ? -14.824 11.630 -14.431 1.00 62.69 167 CYS A O 1
ATOM 1364 N N . PHE A 1 168 ? -12.802 11.796 -13.472 1.00 62.31 168 PHE A N 1
ATOM 1365 C CA . PHE A 1 168 ? -13.205 11.353 -12.138 1.00 62.31 168 PHE A CA 1
ATOM 1366 C C . PHE A 1 168 ? -14.178 12.327 -11.463 1.00 62.31 168 PHE A C 1
ATOM 1368 O O . PHE A 1 168 ? -15.135 11.888 -10.840 1.00 62.31 168 PHE A O 1
ATOM 1375 N N . PHE A 1 169 ? -13.984 13.642 -11.623 1.00 58.91 169 PHE A N 1
ATOM 1376 C CA . PHE A 1 169 ? -14.854 14.671 -11.025 1.00 58.91 169 PHE A CA 1
ATOM 1377 C C . PHE A 1 169 ? -16.112 15.007 -11.849 1.00 58.91 169 PHE A C 1
ATOM 1379 O O . PHE A 1 169 ? -16.858 15.917 -11.485 1.00 58.91 169 PHE A O 1
ATOM 1386 N N . LEU A 1 170 ? -16.350 14.311 -12.967 1.00 56.44 170 LEU A N 1
ATOM 1387 C CA . LEU A 1 170 ? -17.581 14.440 -13.760 1.00 56.44 170 LEU A CA 1
ATOM 1388 C C . LEU A 1 170 ? -18.688 13.453 -13.333 1.00 56.44 170 LEU A C 1
ATOM 1390 O O . LEU A 1 170 ? -19.766 13.471 -13.930 1.00 56.44 170 LEU A O 1
ATOM 1394 N N . PHE A 1 171 ? -18.439 12.637 -12.305 1.00 43.91 171 PHE A N 1
ATOM 1395 C CA . PHE A 1 171 ? -19.404 11.751 -11.643 1.00 43.91 171 PHE A CA 1
ATOM 1396 C C . PHE A 1 171 ? -19.577 12.139 -10.172 1.00 43.91 171 PHE A C 1
ATOM 1398 O O . PHE A 1 171 ? -20.691 11.905 -9.651 1.00 43.91 171 PHE A O 1
#

pLDDT: mean 81.89, std 13.85, range [28.88, 94.25]

Nearest PDB structures (foldseek):
  2xwu-assembly1_B  TM=4.836E-01  e=5.960E-06  Homo sapiens
  3zjy-assembly3_G  TM=4.942E-01  e=5.572E-05  Homo sapiens
  3zjy-assembly1_B  TM=4.761E-01  e=8.628E-05  Homo sapiens
  8dd7-assembly1_B  TM=2.683E-01  e=9.084E+00  Drosophila melanogaster

Sequence (171 aa):
MSTMSNVNVITNYSAEDIERIIDNFYSPTCQLSIEQRQQLNNILETLQYSTLAWNFSWKLLDINKSGSVQFFGAVALYDNQIQQLFQQLIQRLIFYISIHSKQIIIKLTVALDHLILHMIPDKWNNGITSIINLFTKSQNEFLIQHPEKGHLIILNILTILPEEVGCFFLF

Mean predicted aligned error: 9.21 Å

Foldseek 3Di:
DPPVVVVVVLVPDDLVNLLVLQCLLPPPPNPDDPVRNVVSVVSLVCNLQDPCLCVNLVVQCDPPGDPSSVVSSVSSNVVNVLVVLLVVLVVVLLVCLVVPPVVVNLVSLLVNLVSVVVCPDPRCDPVLVVLLCCQQVPPDPSCVVPVVSSVVSNVSNVVVNVVVVVVVVVD